Protein AF-A0A7M3Z340-F1 (afdb_monomer_lite)

Sequence (85 aa):
FARSLENIPSTLAQNAGVDRLDTLLALRAEHRGGARYAGIDANGKVAEITETWLPSKTLHHALESATETACGLLRVDQVISARGD

Foldseek 3Di:
DVVVVLVVLLVLLVVLVHDSVVLSVVQVVCVVVVLPQWGQDNNRHTDGDDPDDDPPVVVVVVVVVVVVVVVVVVPCPDDDDPDDD

Structure (mmCIF, N/CA/C/O backbone):
data_AF-A0A7M3Z340-F1
#
_entry.id   AF-A0A7M3Z340-F1
#
loop_
_atom_site.group_PDB
_atom_site.id
_atom_site.type_symbol
_atom_site.label_atom_id
_atom_site.label_alt_id
_atom_site.label_comp_id
_atom_site.label_asym_id
_atom_site.label_entity_id
_atom_site.label_seq_id
_atom_site.pdbx_PDB_ins_code
_atom_site.Cartn_x
_atom_site.Cartn_y
_atom_site.Cartn_z
_atom_site.occupancy
_atom_site.B_iso_or_equiv
_atom_site.auth_seq_id
_atom_site.auth_comp_id
_atom_site.auth_asym_id
_atom_site.auth_atom_id
_atom_site.pdbx_PDB_model_num
ATOM 1 N N . PHE A 1 1 ? -0.647 5.392 -10.541 1.00 91.12 1 PHE A N 1
ATOM 2 C CA . PHE A 1 1 ? -0.066 5.561 -9.196 1.00 91.12 1 PHE A CA 1
ATOM 3 C C . PHE A 1 1 ? -1.098 5.375 -8.080 1.00 91.12 1 PHE A C 1
ATOM 5 O O . PHE A 1 1 ? -0.990 4.409 -7.352 1.00 91.12 1 PHE A O 1
ATOM 12 N N . ALA A 1 2 ? -2.151 6.196 -7.951 1.00 94.25 2 ALA A N 1
ATOM 13 C CA . ALA A 1 2 ? -3.115 6.038 -6.842 1.00 94.25 2 ALA A CA 1
ATOM 14 C C . ALA A 1 2 ? -3.724 4.620 -6.732 1.00 94.25 2 ALA A C 1
ATOM 16 O O . ALA A 1 2 ? -3.667 4.002 -5.676 1.00 94.25 2 ALA A O 1
ATOM 17 N N . ARG A 1 3 ? -4.202 4.053 -7.851 1.00 93.56 3 ARG A N 1
ATOM 18 C CA . ARG A 1 3 ? -4.735 2.676 -7.883 1.00 93.56 3 ARG A CA 1
ATOM 19 C C . ARG A 1 3 ? -3.704 1.608 -7.501 1.00 93.56 3 ARG A C 1
ATOM 21 O O . ARG A 1 3 ? -4.094 0.586 -6.966 1.00 93.56 3 ARG A O 1
ATOM 28 N N . SER A 1 4 ? -2.406 1.819 -7.749 1.00 96.00 4 SER A N 1
ATOM 29 C CA . SER A 1 4 ? -1.384 0.829 -7.372 1.00 96.00 4 SER A CA 1
ATOM 30 C C . SER A 1 4 ? -1.112 0.812 -5.869 1.00 96.00 4 SER A C 1
ATOM 32 O O . SER A 1 4 ? -0.695 -0.218 -5.356 1.00 96.00 4 SER A O 1
ATOM 34 N N . LEU A 1 5 ? -1.390 1.906 -5.149 1.00 95.69 5 LEU A N 1
ATOM 35 C CA . LEU A 1 5 ? -1.294 1.930 -3.685 1.00 95.69 5 LEU A CA 1
ATOM 36 C C . LEU A 1 5 ? -2.352 1.033 -3.025 1.00 95.69 5 LEU A C 1
ATOM 38 O O . LEU A 1 5 ? -2.107 0.478 -1.959 1.00 95.69 5 LEU A O 1
ATOM 42 N N . GLU A 1 6 ? -3.494 0.820 -3.684 1.00 96.19 6 GLU A N 1
ATOM 43 C CA . GLU A 1 6 ? -4.553 -0.075 -3.200 1.00 96.19 6 GLU A CA 1
ATOM 44 C C . GLU A 1 6 ? -4.148 -1.558 -3.219 1.00 96.19 6 GLU A C 1
ATOM 46 O O . GLU A 1 6 ? -4.803 -2.380 -2.578 1.00 96.19 6 GLU A O 1
ATOM 51 N N . ASN A 1 7 ? -3.040 -1.917 -3.877 1.00 96.38 7 ASN A N 1
ATOM 52 C CA . ASN A 1 7 ? -2.524 -3.283 -3.821 1.00 96.38 7 ASN A CA 1
ATOM 53 C C . ASN A 1 7 ? -2.11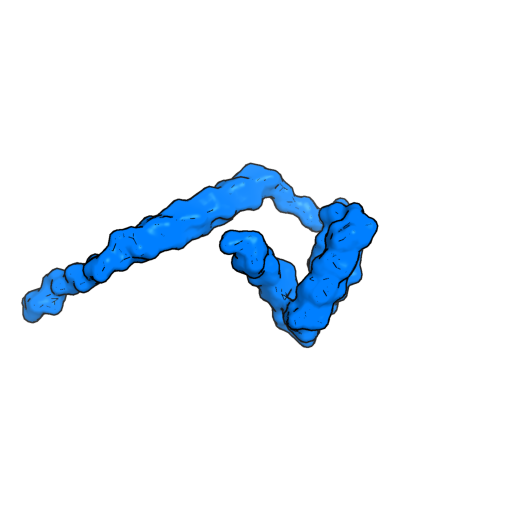7 -3.687 -2.400 1.00 96.38 7 ASN A C 1
ATOM 55 O O . ASN A 1 7 ? -2.251 -4.858 -2.060 1.00 96.38 7 ASN A O 1
ATOM 59 N N . ILE A 1 8 ? -1.660 -2.753 -1.557 1.00 95.62 8 ILE A N 1
ATOM 60 C CA . ILE A 1 8 ? -1.294 -3.052 -0.164 1.00 95.62 8 ILE A CA 1
ATOM 61 C C . ILE A 1 8 ? -2.520 -3.553 0.626 1.00 95.62 8 ILE A C 1
ATOM 63 O O . ILE A 1 8 ? -2.499 -4.710 1.050 1.00 95.62 8 ILE A O 1
ATOM 67 N N . PRO A 1 9 ? -3.617 -2.779 0.780 1.00 95.62 9 PRO A N 1
ATOM 68 C CA . PRO A 1 9 ? -4.811 -3.266 1.473 1.00 95.62 9 PRO A CA 1
ATOM 69 C C . PRO A 1 9 ? -5.465 -4.457 0.761 1.00 95.62 9 PRO A C 1
ATOM 71 O O . PRO A 1 9 ? -5.946 -5.369 1.428 1.00 95.62 9 PRO A O 1
ATOM 74 N N . SER A 1 10 ? -5.417 -4.519 -0.575 1.00 96.38 10 SER A N 1
ATOM 75 C CA . SER A 1 10 ? -5.890 -5.693 -1.318 1.00 96.38 10 SER A CA 1
ATOM 76 C C . SER A 1 10 ? -5.131 -6.972 -0.960 1.00 96.38 10 SER A C 1
ATOM 78 O O . SER A 1 10 ? -5.728 -8.047 -0.945 1.00 96.38 10 SER A O 1
ATOM 80 N N . THR A 1 11 ? -3.822 -6.874 -0.729 1.00 96.94 11 THR A N 1
ATOM 81 C CA . THR A 1 11 ? -2.975 -8.021 -0.384 1.00 96.94 11 THR A CA 1
ATOM 82 C C . THR A 1 11 ? -3.230 -8.453 1.056 1.00 96.94 11 THR A C 1
ATOM 84 O O . THR A 1 11 ? -3.314 -9.645 1.326 1.00 96.94 11 THR A O 1
ATOM 87 N N . LEU A 1 12 ? -3.441 -7.503 1.975 1.00 95.75 12 LEU A N 1
ATOM 88 C CA . LEU A 1 12 ? -3.854 -7.802 3.351 1.00 95.75 12 LEU A CA 1
ATOM 89 C C . LEU A 1 12 ? -5.195 -8.549 3.391 1.00 95.75 12 LEU A C 1
ATOM 91 O O . LEU A 1 12 ? -5.296 -9.582 4.047 1.00 95.75 12 LEU A O 1
ATOM 95 N N . ALA A 1 13 ? -6.185 -8.087 2.622 1.00 96.56 13 ALA A N 1
ATOM 96 C CA . ALA A 1 13 ? -7.474 -8.763 2.476 1.00 96.56 13 ALA A CA 1
ATOM 97 C C . ALA A 1 13 ? -7.310 -10.196 1.935 1.00 96.56 13 ALA A C 1
ATOM 99 O O . ALA A 1 13 ? -7.869 -11.147 2.479 1.00 96.56 13 ALA A O 1
ATOM 100 N N . GLN A 1 14 ? -6.471 -10.369 0.909 1.00 96.00 14 GLN A N 1
ATOM 101 C CA . GLN A 1 14 ? -6.177 -11.685 0.344 1.00 96.00 14 GLN A CA 1
ATOM 102 C C . GLN A 1 14 ? -5.540 -12.633 1.361 1.00 96.00 14 GLN A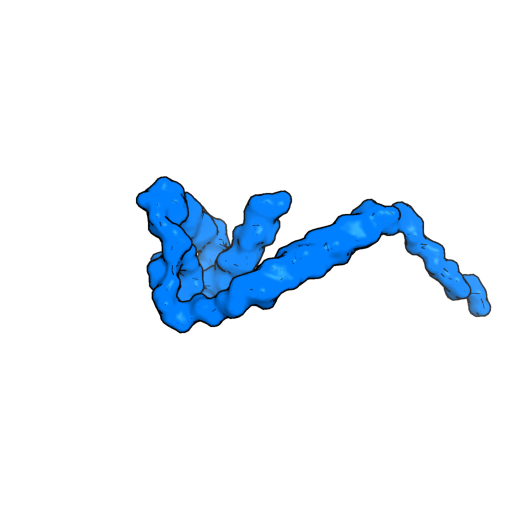 C 1
ATOM 104 O O . GLN A 1 14 ? -5.935 -13.792 1.450 1.00 96.00 14 GLN A O 1
ATOM 109 N N . ASN A 1 15 ? -4.563 -12.142 2.123 1.00 96.44 15 ASN A N 1
ATOM 110 C CA . ASN A 1 15 ? -3.854 -12.932 3.127 1.00 96.44 15 ASN A CA 1
ATOM 111 C C . ASN A 1 15 ? -4.768 -13.337 4.291 1.00 96.44 15 ASN A C 1
ATOM 113 O O . ASN A 1 15 ? -4.559 -14.390 4.885 1.00 96.44 15 ASN A O 1
ATOM 117 N N . ALA A 1 16 ? -5.793 -12.536 4.584 1.00 95.88 16 ALA A N 1
ATOM 118 C CA . ALA A 1 16 ? -6.845 -12.870 5.540 1.00 95.88 16 ALA A CA 1
ATOM 119 C C . ALA A 1 16 ? -7.921 -13.819 4.967 1.00 95.88 16 ALA A C 1
ATOM 121 O O . ALA A 1 16 ? -8.807 -14.254 5.698 1.00 95.88 16 ALA A O 1
ATOM 122 N N . GLY A 1 17 ? -7.859 -14.152 3.671 1.00 95.75 17 GLY A N 1
ATOM 123 C CA . GLY A 1 17 ? -8.790 -15.074 3.017 1.00 95.75 17 GLY A CA 1
ATOM 124 C C . GLY A 1 17 ? -10.157 -14.476 2.673 1.00 95.75 17 GLY A C 1
ATOM 125 O O . GLY A 1 17 ? -11.089 -15.231 2.403 1.00 95.75 17 GLY A O 1
ATOM 126 N N . VAL A 1 18 ? -10.294 -13.146 2.675 1.00 96.19 18 VAL A N 1
ATOM 127 C CA . VAL A 1 18 ? -11.548 -12.452 2.332 1.00 96.19 18 VAL A CA 1
ATOM 128 C C . VAL A 1 18 ? -11.542 -11.935 0.889 1.00 96.19 18 VAL A C 1
ATOM 130 O O . VAL A 1 18 ? -10.491 -11.847 0.244 1.00 96.19 18 VAL A O 1
ATOM 133 N N . ASP A 1 19 ? -12.721 -11.580 0.365 1.00 96.69 19 ASP A N 1
ATOM 134 C CA . ASP A 1 19 ? -12.834 -11.037 -0.990 1.00 96.69 19 ASP A CA 1
ATOM 135 C C . ASP A 1 19 ? -12.147 -9.667 -1.109 1.00 96.69 19 ASP A C 1
ATOM 137 O O . ASP A 1 19 ? -12.435 -8.714 -0.383 1.00 96.69 19 ASP A O 1
ATOM 141 N N . ARG A 1 20 ? -11.212 -9.567 -2.056 1.00 95.38 20 ARG A N 1
ATOM 142 C CA . ARG A 1 20 ? -10.387 -8.368 -2.245 1.00 95.38 20 ARG A CA 1
ATOM 143 C C . ARG A 1 20 ? -11.193 -7.178 -2.757 1.00 95.38 20 ARG A C 1
ATOM 145 O O . ARG A 1 20 ? -10.896 -6.043 -2.386 1.00 95.38 20 ARG A O 1
ATOM 152 N N . LEU A 1 21 ? -12.142 -7.422 -3.659 1.00 95.38 21 LEU A N 1
ATOM 153 C CA . LEU A 1 21 ? -12.892 -6.365 -4.327 1.00 95.38 21 LEU A CA 1
ATOM 154 C C . LEU A 1 21 ? -13.873 -5.726 -3.348 1.00 95.38 21 LEU A C 1
ATOM 156 O O . LEU A 1 21 ? -13.881 -4.501 -3.216 1.00 95.38 21 LEU A O 1
ATOM 160 N N . ASP A 1 22 ? -14.629 -6.549 -2.629 1.00 96.00 22 ASP A N 1
ATOM 161 C CA . ASP A 1 22 ? -15.607 -6.088 -1.647 1.00 96.00 22 ASP A CA 1
ATOM 162 C C . ASP A 1 22 ? -14.925 -5.307 -0.518 1.00 96.00 22 ASP A C 1
ATOM 164 O O . ASP A 1 22 ? -15.341 -4.190 -0.191 1.00 96.00 22 ASP A O 1
ATOM 168 N N . THR A 1 23 ? -13.807 -5.818 0.007 1.00 96.25 23 THR A N 1
ATOM 169 C CA . THR A 1 23 ? -13.034 -5.134 1.052 1.00 96.25 23 THR A CA 1
ATOM 170 C C . THR A 1 23 ? -12.474 -3.789 0.577 1.00 96.25 23 THR A C 1
ATOM 172 O O . THR A 1 23 ? -12.555 -2.794 1.301 1.00 96.25 23 THR A O 1
ATOM 175 N N . LEU A 1 24 ? -11.956 -3.700 -0.654 1.00 96.69 24 LEU A N 1
ATOM 176 C CA . LEU A 1 24 ? -11.488 -2.426 -1.215 1.00 96.69 24 LEU A CA 1
ATOM 177 C C . LEU A 1 24 ? -12.625 -1.417 -1.423 1.00 96.69 24 LEU A C 1
ATOM 179 O O . LEU A 1 24 ? -12.434 -0.217 -1.204 1.00 96.69 24 LEU A O 1
ATOM 183 N N . LEU A 1 25 ? -13.799 -1.873 -1.864 1.00 96.81 25 LEU A N 1
ATOM 184 C CA . LEU A 1 25 ? -14.967 -1.012 -2.055 1.00 96.81 25 LEU A CA 1
ATOM 185 C C . LEU A 1 25 ? -15.469 -0.451 -0.722 1.00 96.81 25 LEU A C 1
ATOM 187 O O . LEU A 1 25 ? -15.722 0.756 -0.640 1.00 96.81 25 LEU A O 1
ATOM 191 N N . ALA A 1 26 ? -15.544 -1.293 0.310 1.00 96.69 26 ALA A N 1
ATOM 192 C CA . ALA A 1 26 ? -15.889 -0.883 1.667 1.00 96.69 26 ALA A CA 1
ATOM 193 C C . ALA A 1 26 ? -14.869 0.124 2.223 1.00 96.69 26 ALA A C 1
ATOM 195 O O . ALA A 1 26 ? -15.253 1.200 2.679 1.00 96.69 26 ALA A O 1
ATOM 196 N N . LEU A 1 27 ? -13.566 -0.146 2.076 1.00 97.12 27 LEU A N 1
ATOM 197 C CA . LEU A 1 27 ? -12.510 0.761 2.537 1.00 97.12 27 LEU A CA 1
ATOM 198 C C . LEU A 1 27 ? -12.610 2.137 1.857 1.00 97.12 27 LEU A C 1
ATOM 200 O O . LEU A 1 27 ? -12.526 3.175 2.510 1.00 97.12 27 LEU A O 1
ATOM 204 N N . ARG A 1 28 ? -12.858 2.174 0.543 1.00 96.12 28 ARG A N 1
ATOM 205 C CA . ARG A 1 28 ? -13.081 3.432 -0.193 1.00 96.12 28 ARG A CA 1
ATOM 206 C C . ARG A 1 28 ? -14.337 4.174 0.251 1.00 96.12 28 ARG A C 1
ATOM 208 O O . ARG A 1 28 ? -14.396 5.392 0.083 1.00 96.12 28 ARG A O 1
ATOM 215 N N . ALA A 1 29 ? -15.378 3.468 0.685 1.00 96.75 29 ALA A N 1
ATOM 216 C CA . ALA A 1 29 ? -16.590 4.096 1.198 1.00 96.75 29 ALA A CA 1
ATOM 217 C C . ALA A 1 29 ? -16.306 4.796 2.536 1.00 96.75 29 ALA A C 1
ATOM 219 O O . ALA A 1 29 ? -16.609 5.980 2.658 1.00 96.75 29 ALA A O 1
ATOM 220 N N . GLU A 1 30 ? -15.612 4.124 3.457 1.00 96.75 30 GLU A N 1
ATOM 221 C CA . GLU A 1 30 ? -15.192 4.687 4.750 1.00 96.75 30 GLU A CA 1
ATOM 222 C C . GLU A 1 30 ? -14.301 5.928 4.588 1.00 96.75 30 GLU A C 1
ATOM 224 O O . GLU A 1 30 ? -14.579 6.992 5.146 1.00 96.75 30 GLU A O 1
ATOM 229 N N . HIS A 1 31 ? -13.272 5.849 3.737 1.00 95.88 31 HIS A N 1
ATOM 230 C CA . HIS A 1 31 ? -12.390 6.994 3.468 1.00 95.88 31 HIS A CA 1
ATOM 231 C C . HIS A 1 31 ? -13.134 8.174 2.827 1.00 95.88 31 HIS A C 1
ATOM 233 O O . HIS A 1 31 ? -12.855 9.327 3.155 1.00 95.88 31 HIS A O 1
ATOM 239 N N . ARG A 1 32 ? -14.125 7.913 1.958 1.00 95.88 32 ARG A N 1
ATOM 240 C CA . ARG A 1 32 ? -15.010 8.964 1.412 1.00 95.88 32 ARG A CA 1
ATOM 241 C C . ARG A 1 32 ? -15.926 9.573 2.475 1.00 95.88 32 ARG A C 1
ATOM 243 O O . ARG A 1 32 ? -16.264 10.746 2.356 1.00 95.88 32 ARG A O 1
ATOM 250 N N . GLY A 1 33 ? -16.288 8.807 3.502 1.00 95.00 33 GLY A N 1
ATOM 251 C CA . GLY A 1 33 ? -17.011 9.277 4.686 1.00 95.00 33 GLY A CA 1
ATOM 252 C C . GLY A 1 33 ? -16.160 10.104 5.660 1.00 95.00 33 GLY A C 1
ATOM 253 O O . GLY A 1 33 ? -16.693 10.628 6.632 1.00 95.00 33 GLY A O 1
ATOM 254 N N . GLY A 1 34 ? -14.854 10.257 5.404 1.00 95.56 34 GLY A N 1
ATOM 255 C CA . GLY A 1 34 ? -13.934 11.044 6.230 1.00 95.56 34 GLY A CA 1
ATOM 256 C C . GLY A 1 34 ? -13.165 10.238 7.282 1.00 95.56 34 GLY A C 1
ATOM 257 O O . GLY A 1 34 ? -12.406 10.829 8.056 1.00 95.56 34 GLY A O 1
ATOM 258 N N . ALA A 1 35 ? -13.308 8.909 7.299 1.00 95.06 35 ALA A N 1
ATOM 259 C CA . ALA A 1 35 ? -12.604 8.025 8.224 1.00 95.06 35 ALA A CA 1
ATOM 260 C C . ALA A 1 35 ? -11.114 7.893 7.851 1.00 95.06 35 ALA A C 1
ATOM 262 O O . ALA A 1 35 ? -10.699 6.982 7.139 1.00 95.06 35 ALA A O 1
ATOM 263 N N . ARG A 1 36 ? -10.285 8.821 8.347 1.00 91.94 36 ARG A N 1
ATOM 264 C CA . ARG A 1 36 ? -8.843 8.903 8.029 1.00 91.94 36 ARG A CA 1
ATOM 265 C C . ARG A 1 36 ? -8.026 7.688 8.471 1.00 91.94 36 ARG A C 1
ATOM 267 O O . ARG A 1 36 ? -7.000 7.404 7.860 1.00 91.94 36 ARG A O 1
ATOM 274 N N . TYR A 1 37 ? -8.467 7.001 9.520 1.00 94.00 37 TYR A N 1
ATOM 275 C CA . TYR A 1 37 ? -7.764 5.861 10.111 1.00 94.00 37 TYR A CA 1
ATOM 276 C C . TYR A 1 37 ? -8.381 4.511 9.728 1.00 94.00 37 TYR A C 1
ATOM 278 O O . TYR A 1 37 ? -8.009 3.488 10.294 1.00 94.00 37 TYR A O 1
ATOM 286 N N . ALA A 1 38 ? -9.306 4.482 8.762 1.00 95.69 38 ALA A N 1
ATOM 287 C CA . ALA A 1 38 ? -9.838 3.226 8.251 1.00 95.69 38 ALA A CA 1
ATOM 288 C C . ALA A 1 38 ? -8.738 2.426 7.527 1.00 95.69 38 ALA A C 1
ATOM 290 O O . ALA A 1 38 ? -8.027 2.949 6.664 1.00 95.69 38 ALA A O 1
ATOM 291 N N . GLY A 1 39 ? -8.615 1.146 7.854 1.00 95.38 39 GLY A N 1
ATOM 292 C CA . GLY A 1 39 ? -7.659 0.214 7.266 1.00 95.38 39 GLY A CA 1
ATOM 293 C C . GLY A 1 39 ? -8.200 -1.211 7.264 1.00 95.38 39 GLY A C 1
ATOM 294 O O . GLY A 1 39 ? -9.393 -1.425 7.468 1.00 95.38 39 GLY A O 1
ATOM 295 N N . ILE A 1 40 ? -7.324 -2.179 6.990 1.00 95.62 40 ILE A N 1
ATOM 296 C CA . ILE A 1 40 ? -7.661 -3.608 6.990 1.00 95.62 40 ILE A CA 1
ATOM 297 C C . ILE A 1 40 ? -7.105 -4.234 8.267 1.00 95.62 40 ILE A C 1
ATOM 299 O O . ILE A 1 40 ? -5.900 -4.145 8.508 1.00 95.62 40 ILE A O 1
ATOM 303 N N . ASP A 1 41 ? -7.972 -4.837 9.078 1.00 94.56 41 ASP A N 1
ATOM 304 C CA . ASP A 1 41 ? -7.580 -5.533 10.304 1.00 94.56 41 ASP A CA 1
ATOM 305 C C . ASP A 1 41 ? -6.988 -6.930 10.021 1.00 94.56 41 ASP A C 1
ATOM 307 O O . ASP A 1 41 ? -6.952 -7.410 8.885 1.00 94.56 41 ASP A O 1
ATOM 311 N N . ALA A 1 42 ? -6.540 -7.619 11.073 1.00 91.94 42 ALA A N 1
ATOM 312 C CA . ALA A 1 42 ? -5.981 -8.971 10.966 1.00 91.94 42 ALA A CA 1
ATOM 313 C C . ALA A 1 42 ? -6.984 -10.027 10.454 1.00 91.94 42 ALA A C 1
ATOM 315 O O . ALA A 1 42 ? -6.568 -11.085 9.988 1.00 91.94 42 ALA A O 1
ATOM 316 N N . ASN A 1 43 ? -8.289 -9.747 10.521 1.00 92.81 43 ASN A N 1
ATOM 317 C CA . ASN A 1 43 ? -9.356 -10.612 10.022 1.00 92.81 43 ASN A CA 1
ATOM 318 C C . ASN A 1 43 ? -9.788 -10.242 8.591 1.00 92.81 43 ASN A C 1
ATOM 320 O O . ASN A 1 43 ? -10.758 -10.804 8.082 1.00 92.81 43 ASN A O 1
ATOM 324 N N . GLY A 1 44 ? -9.118 -9.277 7.951 1.00 93.44 44 GLY A N 1
ATOM 325 C CA . GLY A 1 44 ? -9.452 -8.799 6.611 1.00 93.44 44 GLY A CA 1
ATOM 326 C C . GLY A 1 44 ? -10.634 -7.828 6.556 1.00 93.44 44 GLY A C 1
ATOM 327 O O . GLY A 1 44 ? -11.086 -7.484 5.463 1.00 93.44 44 GLY A O 1
ATOM 328 N N . LYS A 1 45 ? -11.154 -7.376 7.700 1.00 94.75 45 LYS A N 1
ATOM 329 C CA . LYS A 1 45 ? -12.291 -6.453 7.780 1.00 94.75 45 LYS A CA 1
ATOM 330 C C . LYS A 1 45 ? -11.825 -5.005 7.748 1.00 94.75 45 LYS A C 1
ATOM 332 O O . LYS A 1 45 ? -10.742 -4.668 8.222 1.00 94.75 45 LYS A O 1
ATOM 337 N N . VAL A 1 46 ? -12.683 -4.139 7.216 1.00 96.50 46 VAL A N 1
ATOM 338 C CA . VAL A 1 46 ? -12.473 -2.692 7.284 1.00 96.50 46 VAL A CA 1
ATOM 339 C C . VAL A 1 46 ? -12.792 -2.216 8.697 1.00 96.50 46 VAL A C 1
ATOM 341 O O . VAL A 1 46 ? -13.907 -2.414 9.177 1.00 96.50 46 VAL A O 1
ATOM 344 N N . ALA A 1 47 ? -11.811 -1.612 9.358 1.00 95.12 47 ALA A N 1
ATOM 345 C CA . ALA A 1 47 ? -11.936 -1.096 10.717 1.00 95.12 47 ALA A CA 1
ATOM 346 C C . ALA A 1 47 ? -10.998 0.098 10.930 1.00 95.12 47 ALA A C 1
ATOM 348 O O . ALA A 1 47 ? -10.082 0.336 10.141 1.00 95.12 47 ALA A O 1
ATOM 349 N N . GLU A 1 48 ? -11.218 0.851 12.005 1.00 95.25 48 GLU A N 1
ATOM 350 C CA . GLU A 1 48 ? -10.277 1.881 12.439 1.00 95.25 48 GLU A CA 1
ATOM 351 C C . GLU A 1 48 ? -8.996 1.235 12.993 1.00 95.25 48 GLU A C 1
ATOM 353 O O . GLU A 1 48 ? -9.058 0.352 13.848 1.00 95.25 48 GLU A O 1
ATOM 358 N N . ILE A 1 49 ? -7.831 1.671 12.508 1.00 94.00 49 ILE A N 1
ATOM 359 C CA . ILE A 1 49 ? -6.523 1.169 12.938 1.00 94.00 49 ILE A CA 1
ATOM 360 C C . ILE A 1 49 ? -5.868 2.199 13.858 1.00 94.00 49 ILE A C 1
ATOM 362 O O . ILE A 1 49 ? -5.458 3.270 13.412 1.00 94.00 49 ILE A O 1
ATOM 366 N N . THR A 1 50 ? -5.743 1.866 15.141 1.00 89.00 50 THR A N 1
ATOM 367 C CA . THR A 1 50 ? -5.248 2.789 16.180 1.00 89.00 50 THR A CA 1
ATOM 368 C C . THR A 1 50 ? -3.917 2.374 16.805 1.00 89.00 50 THR A C 1
ATOM 370 O O . THR A 1 50 ? -3.201 3.228 17.326 1.00 89.00 50 THR A O 1
ATOM 373 N N . GLU A 1 51 ? -3.545 1.092 16.735 1.00 87.06 51 GLU A N 1
ATOM 374 C CA . GLU A 1 51 ? -2.386 0.550 17.470 1.00 87.06 51 GLU A CA 1
ATOM 375 C C . GLU A 1 51 ? -1.269 -0.002 16.573 1.00 87.06 51 GLU A C 1
ATOM 377 O O . GLU A 1 51 ? -0.216 -0.413 17.056 1.00 87.06 51 GLU A O 1
ATOM 382 N N . THR A 1 52 ? -1.456 -0.004 15.254 1.00 84.88 52 THR A N 1
ATOM 383 C CA . THR A 1 52 ? -0.490 -0.577 14.305 1.00 84.88 52 THR A CA 1
ATOM 384 C C . THR A 1 52 ? 0.187 0.526 13.496 1.00 84.88 52 THR A C 1
ATOM 386 O O . THR A 1 52 ? -0.198 0.822 12.367 1.00 84.88 52 THR A O 1
ATOM 389 N N . TRP A 1 53 ? 1.204 1.157 14.088 1.00 87.25 53 TRP A N 1
ATOM 390 C CA . TRP A 1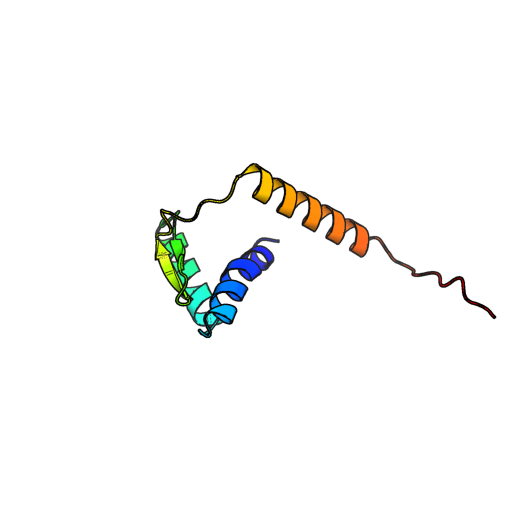 53 ? 1.940 2.261 13.465 1.00 87.25 53 TRP A CA 1
ATOM 391 C C . TRP A 1 53 ? 3.241 1.801 12.810 1.00 87.25 53 TRP A C 1
ATOM 393 O O . TRP A 1 53 ? 4.001 1.011 13.369 1.00 87.25 53 TRP A O 1
ATOM 403 N N . LEU A 1 54 ? 3.531 2.365 11.637 1.00 89.31 54 LEU A N 1
ATOM 404 C CA . LEU A 1 54 ? 4.818 2.237 10.955 1.00 89.31 54 LEU A CA 1
ATOM 405 C C . LEU A 1 54 ? 5.544 3.589 10.966 1.00 89.31 54 LEU A C 1
ATOM 407 O O . LEU A 1 54 ? 4.893 4.627 10.815 1.00 89.31 54 LEU A O 1
ATOM 411 N N . PRO A 1 55 ? 6.884 3.617 11.086 1.00 94.94 55 PRO A N 1
ATOM 412 C CA . PRO A 1 55 ? 7.635 4.859 10.971 1.00 94.94 55 PRO A CA 1
ATOM 413 C C . PRO A 1 55 ? 7.400 5.525 9.609 1.00 94.94 55 PRO A C 1
ATOM 415 O O . PRO A 1 55 ? 7.586 4.904 8.559 1.00 94.94 55 PRO A O 1
ATOM 418 N N . SER A 1 56 ? 7.061 6.817 9.611 1.00 94.44 56 SER A N 1
ATOM 419 C CA . SER A 1 56 ? 6.795 7.581 8.382 1.00 94.44 56 SER A CA 1
ATOM 420 C C . SER A 1 56 ? 7.981 7.573 7.414 1.00 94.44 56 SER A C 1
ATOM 422 O 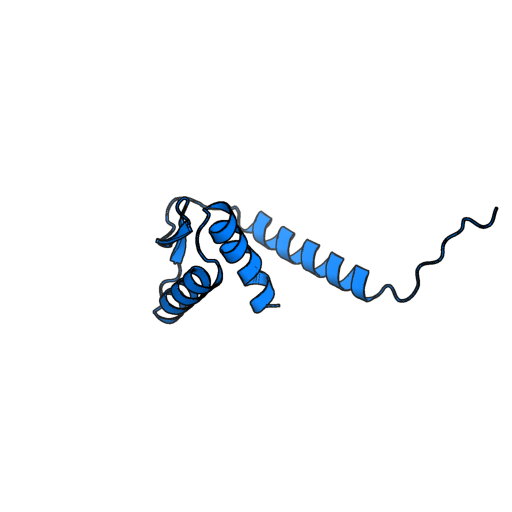O . SER A 1 56 ? 7.795 7.472 6.204 1.00 94.44 56 SER A O 1
ATOM 424 N N . LYS A 1 57 ? 9.210 7.598 7.946 1.00 97.31 57 LYS A N 1
ATOM 425 C CA . LYS A 1 57 ? 10.446 7.513 7.159 1.00 97.31 57 LYS A CA 1
ATOM 426 C C . LYS A 1 57 ? 10.539 6.211 6.359 1.00 97.31 57 LYS A C 1
ATOM 428 O O . LYS A 1 57 ? 10.977 6.239 5.213 1.00 97.31 57 LYS A O 1
ATOM 433 N N . THR A 1 58 ? 10.104 5.091 6.936 1.00 96.75 58 THR A N 1
ATOM 434 C CA . THR A 1 58 ? 10.093 3.791 6.250 1.00 96.75 58 THR A CA 1
ATOM 435 C C . THR A 1 58 ? 9.093 3.795 5.098 1.00 96.75 58 THR A C 1
ATOM 437 O O . THR A 1 58 ? 9.431 3.363 4.001 1.00 96.75 58 THR A O 1
ATOM 440 N N . LEU A 1 59 ? 7.891 4.342 5.316 1.00 95.19 59 LEU A N 1
ATOM 441 C CA . LEU A 1 59 ? 6.877 4.474 4.264 1.00 95.19 59 LEU A CA 1
ATOM 442 C C . LEU A 1 59 ? 7.348 5.392 3.129 1.00 95.19 59 LEU A C 1
ATOM 444 O O . LEU A 1 59 ? 7.169 5.062 1.959 1.00 95.19 59 LEU A O 1
ATOM 448 N N . HIS A 1 60 ? 7.985 6.514 3.466 1.00 97.56 60 HIS A N 1
ATOM 449 C CA . HIS A 1 60 ? 8.527 7.446 2.481 1.00 97.56 60 HIS A CA 1
ATOM 450 C C . HIS A 1 60 ? 9.599 6.789 1.604 1.00 97.56 60 HIS A C 1
ATOM 452 O O . HIS A 1 60 ? 9.472 6.797 0.382 1.00 97.56 60 HIS A O 1
ATOM 458 N N . HIS A 1 61 ? 10.591 6.143 2.226 1.00 98.00 61 HIS A N 1
ATOM 459 C CA . HIS A 1 61 ? 11.649 5.434 1.505 1.00 98.00 61 HIS A CA 1
ATOM 460 C C . HIS A 1 61 ? 11.062 4.328 0.614 1.00 98.00 61 HIS A C 1
ATOM 462 O O . HIS A 1 61 ? 11.425 4.221 -0.552 1.00 98.00 61 HIS A O 1
ATOM 468 N N . ALA A 1 62 ? 10.101 3.540 1.109 1.00 97.12 62 ALA A N 1
ATOM 469 C CA . ALA A 1 62 ? 9.479 2.487 0.306 1.00 97.12 62 ALA A CA 1
ATOM 470 C C . ALA A 1 62 ? 8.828 3.033 -0.979 1.00 97.12 62 ALA A C 1
ATOM 472 O O . ALA A 1 62 ? 8.988 2.445 -2.048 1.00 97.12 62 ALA A O 1
ATOM 473 N N . LEU A 1 63 ? 8.130 4.172 -0.893 1.00 97.25 63 LEU A N 1
ATOM 474 C CA . LEU A 1 63 ? 7.515 4.816 -2.056 1.00 97.25 63 LEU A CA 1
ATOM 475 C C . LEU A 1 63 ? 8.557 5.378 -3.026 1.00 97.25 63 LEU A C 1
ATOM 477 O O . LEU A 1 63 ? 8.405 5.214 -4.238 1.00 97.25 63 LEU A O 1
ATOM 481 N N . GLU A 1 64 ? 9.602 6.018 -2.507 1.00 98.31 64 GLU A N 1
ATOM 482 C CA . GLU A 1 64 ? 10.692 6.580 -3.306 1.00 98.31 64 GLU A CA 1
ATOM 483 C C . GLU A 1 64 ? 11.433 5.480 -4.074 1.00 98.31 64 GLU A C 1
ATOM 485 O O . GLU A 1 64 ? 11.469 5.503 -5.304 1.00 98.31 64 GLU A O 1
ATOM 490 N N . SER A 1 65 ? 11.904 4.450 -3.367 1.00 98.31 65 SER A N 1
ATOM 491 C CA . SER A 1 65 ? 12.650 3.331 -3.948 1.00 98.31 65 SER A CA 1
ATOM 492 C C . SER A 1 65 ? 11.821 2.542 -4.967 1.00 98.31 65 SER A C 1
ATOM 494 O O . SER A 1 65 ? 12.310 2.232 -6.059 1.00 98.31 65 SER A O 1
ATOM 496 N N . ALA A 1 66 ? 10.544 2.262 -4.672 1.00 98.00 66 ALA A N 1
ATOM 497 C CA . ALA A 1 66 ? 9.659 1.578 -5.616 1.00 98.00 66 ALA A CA 1
ATOM 498 C C . ALA A 1 66 ? 9.423 2.412 -6.885 1.00 98.00 66 ALA A C 1
ATOM 500 O O . ALA A 1 66 ? 9.415 1.868 -7.992 1.00 98.00 66 ALA A O 1
ATOM 501 N N . THR A 1 67 ? 9.260 3.730 -6.740 1.00 97.94 67 THR A N 1
ATOM 502 C CA . THR A 1 67 ? 9.058 4.641 -7.874 1.00 97.94 67 THR A CA 1
ATOM 503 C C . THR A 1 67 ? 10.320 4.756 -8.722 1.00 97.94 67 THR A C 1
ATOM 505 O O . THR A 1 67 ? 10.242 4.645 -9.944 1.00 97.94 67 THR A O 1
ATOM 508 N N . GLU A 1 68 ? 11.483 4.931 -8.095 1.00 98.25 68 GLU A N 1
ATOM 509 C CA . GLU A 1 68 ? 12.768 5.012 -8.788 1.00 98.25 68 GLU A CA 1
ATOM 510 C C . GLU A 1 68 ? 13.055 3.729 -9.571 1.00 98.25 68 GLU A C 1
ATOM 512 O O . GLU A 1 68 ? 13.381 3.793 -10.757 1.00 98.25 68 GLU A O 1
ATOM 517 N N . THR A 1 69 ? 12.840 2.571 -8.943 1.00 98.19 69 THR A N 1
ATOM 518 C CA . THR A 1 69 ? 13.029 1.260 -9.574 1.00 98.19 69 THR A CA 1
ATOM 519 C C . THR A 1 69 ? 12.081 1.074 -10.756 1.00 98.19 69 THR A C 1
ATOM 521 O O . THR A 1 69 ? 12.523 0.700 -11.841 1.00 98.19 69 THR A O 1
ATOM 524 N N . ALA A 1 70 ? 10.788 1.379 -10.592 1.00 97.62 70 ALA A N 1
ATOM 525 C CA . ALA A 1 70 ? 9.810 1.269 -11.673 1.00 97.62 70 ALA A CA 1
ATOM 526 C C . ALA A 1 70 ? 10.170 2.183 -12.856 1.00 97.62 70 ALA A C 1
ATOM 528 O O . ALA A 1 70 ? 10.183 1.736 -14.000 1.00 97.62 70 ALA A O 1
ATOM 529 N N . CYS A 1 71 ? 10.528 3.441 -12.589 1.00 97.25 71 CYS A N 1
ATOM 530 C CA . CYS A 1 71 ? 10.995 4.371 -13.614 1.00 97.25 71 CYS A CA 1
ATOM 531 C C . CYS A 1 71 ? 12.299 3.903 -14.275 1.00 97.25 71 CYS A C 1
ATOM 533 O O . CYS A 1 71 ? 12.462 4.071 -15.480 1.00 97.25 71 C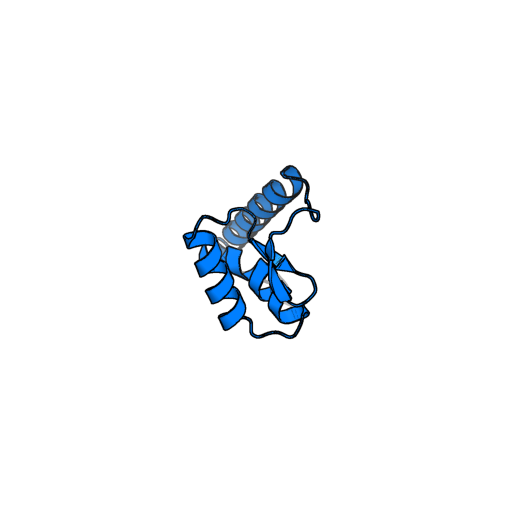YS A O 1
ATOM 535 N N . GLY A 1 72 ? 13.224 3.322 -13.508 1.00 97.50 72 GLY A N 1
ATOM 536 C CA . GLY A 1 72 ? 14.463 2.733 -14.012 1.00 97.50 72 GLY A CA 1
ATOM 537 C C . GLY A 1 72 ? 14.197 1.605 -14.999 1.00 97.50 72 GLY A C 1
ATOM 538 O O . GLY A 1 72 ? 14.701 1.652 -16.117 1.00 97.50 72 GLY A O 1
ATOM 539 N N . LEU A 1 73 ? 13.346 0.652 -14.618 1.00 96.56 73 LEU A N 1
ATOM 540 C CA . LEU A 1 73 ? 12.960 -0.481 -15.460 1.00 96.56 73 LEU A CA 1
ATOM 541 C C . LEU A 1 73 ? 12.225 -0.041 -16.729 1.00 96.56 73 LEU A C 1
ATOM 543 O O . LEU A 1 73 ? 12.523 -0.543 -17.805 1.00 96.56 73 LEU A O 1
ATOM 547 N N . LEU A 1 74 ? 11.307 0.925 -16.632 1.00 96.62 74 LEU A N 1
ATOM 548 C CA . LEU A 1 74 ? 10.562 1.435 -17.791 1.00 96.62 74 LEU A CA 1
ATOM 549 C C . LEU A 1 74 ? 11.447 2.146 -18.827 1.00 96.62 74 LEU A C 1
ATOM 551 O O . LEU A 1 74 ? 11.029 2.298 -19.971 1.00 96.62 74 LEU A O 1
ATOM 555 N N . ARG A 1 75 ? 12.643 2.603 -18.438 1.00 96.62 75 ARG A N 1
ATOM 556 C CA . ARG A 1 75 ? 13.620 3.217 -19.351 1.00 96.62 75 ARG A CA 1
ATOM 557 C C . ARG A 1 75 ? 14.496 2.201 -20.080 1.00 96.62 75 ARG A C 1
ATOM 559 O O . ARG A 1 75 ? 15.208 2.600 -20.995 1.00 96.62 75 ARG A O 1
ATOM 566 N N . VAL A 1 76 ? 14.481 0.932 -19.676 1.00 94.19 76 VAL A N 1
ATOM 567 C CA . VAL A 1 76 ? 15.230 -0.123 -20.364 1.00 94.19 76 VAL A CA 1
ATOM 568 C C . VAL A 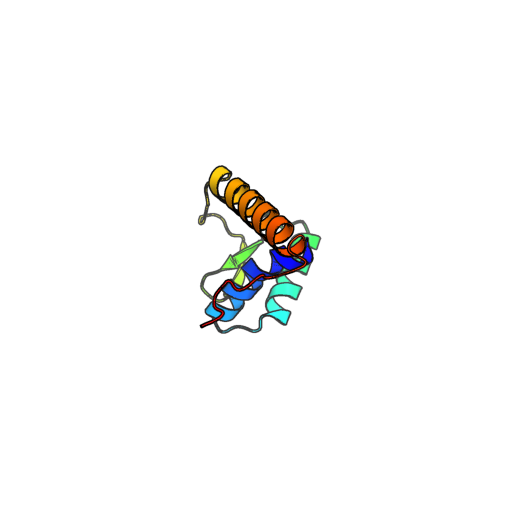1 76 ? 14.460 -0.515 -21.620 1.00 94.19 76 VAL A C 1
ATOM 570 O O . VAL A 1 76 ? 13.402 -1.134 -21.545 1.00 94.19 76 VAL A O 1
ATOM 573 N N . ASP A 1 77 ? 14.990 -0.142 -22.777 1.00 95.31 77 ASP A N 1
ATOM 574 C CA . ASP A 1 77 ? 14.414 -0.426 -24.091 1.00 95.31 77 ASP A CA 1
ATOM 575 C C . ASP A 1 77 ? 14.997 -1.693 -24.731 1.00 95.31 77 ASP A C 1
ATOM 577 O O . ASP A 1 77 ? 14.320 -2.348 -25.523 1.00 95.31 77 ASP A O 1
ATOM 581 N N . GLN A 1 78 ? 16.235 -2.053 -24.385 1.00 89.88 78 GLN A N 1
ATOM 582 C CA . GLN A 1 78 ? 16.930 -3.234 -24.890 1.00 89.88 78 GLN A CA 1
ATOM 583 C C . GLN A 1 78 ? 17.673 -3.974 -23.777 1.00 89.88 78 GLN A C 1
ATOM 585 O O . GLN A 1 78 ? 18.303 -3.376 -22.905 1.00 89.88 78 GLN A O 1
ATOM 590 N N . VAL A 1 79 ? 17.645 -5.306 -23.849 1.00 89.00 79 VAL A N 1
ATOM 591 C CA . VAL A 1 79 ? 18.471 -6.187 -23.018 1.00 89.00 79 VAL A CA 1
ATOM 592 C C . VAL A 1 79 ? 19.510 -6.835 -23.922 1.00 89.00 79 VAL A C 1
ATOM 594 O O . VAL A 1 79 ? 19.175 -7.648 -24.780 1.00 89.00 79 VAL A O 1
ATOM 597 N N . ILE A 1 80 ? 20.778 -6.477 -23.736 1.00 86.62 80 ILE A N 1
ATOM 598 C CA . ILE A 1 80 ? 21.888 -7.064 -24.490 1.00 86.62 80 ILE A CA 1
ATOM 599 C C . ILE A 1 80 ? 22.440 -8.242 -23.683 1.00 86.62 80 ILE A C 1
ATOM 601 O O . ILE A 1 80 ? 22.982 -8.057 -22.594 1.00 86.62 80 ILE A O 1
ATOM 605 N N . SER A 1 81 ? 22.303 -9.459 -24.212 1.00 83.19 81 SER A N 1
ATOM 606 C CA . SER A 1 81 ? 22.927 -10.657 -23.639 1.00 83.19 81 SER A CA 1
ATOM 607 C C . SER A 1 81 ? 24.315 -10.855 -24.243 1.00 83.19 81 SER A C 1
ATOM 609 O O . SER A 1 81 ? 24.446 -11.007 -25.453 1.00 83.19 81 SER A O 1
ATOM 611 N N . ALA A 1 82 ? 25.352 -10.880 -23.404 1.00 77.88 82 ALA A N 1
ATOM 612 C CA . ALA A 1 82 ? 26.741 -11.087 -23.825 1.00 77.88 82 ALA A CA 1
ATOM 613 C C . ALA A 1 82 ? 27.163 -12.572 -23.874 1.00 77.88 82 ALA A C 1
ATOM 615 O O . ALA A 1 82 ? 28.353 -12.866 -23.924 1.00 77.88 82 ALA A O 1
ATOM 616 N N . ARG A 1 83 ? 26.213 -13.518 -23.843 1.00 69.88 83 ARG A N 1
ATOM 617 C CA . ARG A 1 83 ? 26.490 -14.935 -24.126 1.00 69.88 83 ARG A CA 1
ATOM 618 C C . ARG A 1 83 ? 26.218 -15.223 -25.601 1.00 69.88 83 ARG A C 1
ATOM 620 O O . ARG A 1 83 ? 25.117 -15.631 -25.958 1.00 69.88 83 ARG A O 1
ATOM 627 N N . GLY A 1 84 ? 27.218 -14.964 -26.432 1.00 64.25 84 GLY A N 1
ATOM 628 C CA . GLY A 1 84 ? 27.464 -15.755 -27.634 1.00 64.25 84 GLY A CA 1
ATOM 629 C C . GLY A 1 84 ? 28.626 -16.684 -27.301 1.00 64.25 84 GLY A C 1
ATOM 630 O O . GLY A 1 84 ? 29.645 -16.163 -26.869 1.00 64.25 84 GLY A O 1
ATOM 631 N N . ASP A 1 85 ? 28.402 -17.995 -27.417 1.00 51.91 85 ASP A N 1
ATOM 632 C CA . ASP A 1 85 ? 29.350 -19.112 -27.221 1.00 51.91 85 ASP A CA 1
ATOM 633 C C . ASP A 1 85 ? 30.297 -19.069 -26.001 1.00 51.91 85 ASP A C 1
ATOM 635 O O . ASP A 1 85 ? 31.311 -18.337 -25.995 1.00 51.91 85 ASP A O 1
#

Secondary structure (DSSP, 8-state):
-HHHHTHHHHHHHHHTTS-HHHHHHHHHHHHHTT-TTEEE-TTS-EEE--S----HHHHHHHHHHHHHHHHHHHT----------

pLDDT: mean 93.58, std 7.15, range [51.91, 98.31]

Radius of gyration: 17.91 Å; chains: 1; bounding box: 46×30×45 Å